Protein AF-A0A1Q3DBW4-F1 (afdb_monomer_lite)

Structure (mmCIF, N/CA/C/O backbone):
data_AF-A0A1Q3DBW4-F1
#
_entry.id   AF-A0A1Q3DBW4-F1
#
loop_
_atom_site.group_PDB
_atom_site.id
_atom_site.type_symbol
_atom_site.label_atom_id
_atom_site.label_alt_id
_atom_site.label_comp_id
_atom_site.label_asym_id
_atom_site.label_entity_id
_atom_site.label_seq_id
_atom_site.pdbx_PDB_ins_code
_atom_site.Cartn_x
_atom_site.Cartn_y
_atom_site.Cartn_z
_atom_site.occupancy
_atom_site.B_iso_or_equiv
_atom_site.auth_seq_id
_atom_site.auth_comp_id
_atom_site.auth_asym_id
_atom_site.auth_atom_id
_atom_site.pdbx_PDB_model_num
ATOM 1 N N . ILE A 1 1 ? -3.857 -25.121 6.326 1.00 50.06 1 ILE A N 1
ATOM 2 C CA . ILE A 1 1 ? -4.379 -24.454 5.109 1.00 50.06 1 ILE A CA 1
ATOM 3 C C . ILE A 1 1 ? -3.460 -24.878 3.980 1.00 50.06 1 ILE A C 1
ATOM 5 O O . ILE A 1 1 ? -2.259 -24.683 4.102 1.00 50.06 1 ILE A O 1
ATOM 9 N N . GLY A 1 2 ? -4.007 -25.653 3.044 1.00 52.34 2 GLY A N 1
ATOM 10 C CA . GLY A 1 2 ? -3.250 -26.447 2.076 1.00 52.34 2 GLY A CA 1
ATOM 11 C C . GLY A 1 2 ? -2.523 -25.598 1.040 1.00 52.34 2 GLY A C 1
ATOM 12 O O . GLY A 1 2 ? -2.950 -24.493 0.724 1.00 52.34 2 GLY A O 1
ATOM 13 N N . ILE A 1 3 ? -1.421 -26.152 0.548 1.00 71.06 3 ILE A N 1
ATOM 14 C CA . ILE A 1 3 ? -0.474 -25.556 -0.405 1.00 71.06 3 ILE A CA 1
ATOM 15 C C . ILE A 1 3 ? -0.936 -25.734 -1.864 1.00 71.06 3 ILE A C 1
ATOM 17 O O . ILE A 1 3 ? -0.307 -25.220 -2.782 1.00 71.06 3 ILE A O 1
ATOM 21 N N . GLU A 1 4 ? -2.031 -26.465 -2.087 1.00 74.25 4 GLU A N 1
ATOM 22 C CA . GLU A 1 4 ? -2.620 -26.661 -3.410 1.00 74.25 4 GLU A CA 1
ATOM 23 C C . GLU A 1 4 ? -3.488 -25.467 -3.799 1.00 74.25 4 GLU A C 1
ATOM 25 O O . GLU A 1 4 ? -4.494 -25.148 -3.153 1.00 74.25 4 GLU A O 1
ATOM 30 N N . PHE A 1 5 ? -3.082 -24.815 -4.885 1.00 76.62 5 PHE A N 1
ATOM 31 C CA . PHE A 1 5 ? -3.832 -23.740 -5.506 1.00 76.62 5 PHE A CA 1
ATOM 32 C C . PHE A 1 5 ? -5.014 -24.318 -6.290 1.00 76.62 5 PHE A C 1
ATOM 34 O O . PHE A 1 5 ? -4.836 -24.984 -7.306 1.00 76.62 5 PHE A O 1
ATOM 41 N N . ASP A 1 6 ? -6.226 -24.038 -5.819 1.00 80.62 6 ASP A N 1
ATOM 42 C CA . ASP A 1 6 ? -7.468 -24.432 -6.478 1.00 80.62 6 ASP A CA 1
ATOM 43 C C . ASP A 1 6 ? -8.271 -23.182 -6.859 1.00 80.62 6 ASP A C 1
ATOM 45 O O . ASP A 1 6 ? -8.835 -22.485 -6.008 1.00 80.62 6 ASP A O 1
ATOM 49 N N . ALA A 1 7 ? -8.325 -22.903 -8.163 1.00 83.81 7 ALA A N 1
ATOM 50 C CA . ALA A 1 7 ? -9.003 -21.739 -8.723 1.00 83.81 7 ALA A CA 1
ATOM 51 C C . ALA A 1 7 ? -10.525 -21.752 -8.490 1.00 83.81 7 ALA A C 1
ATOM 53 O O . ALA A 1 7 ? -11.153 -20.690 -8.493 1.00 83.81 7 ALA A O 1
ATOM 54 N N . ALA A 1 8 ? -11.139 -22.918 -8.255 1.00 85.69 8 ALA A N 1
ATOM 55 C CA . ALA A 1 8 ? -12.563 -22.994 -7.942 1.00 85.69 8 ALA A CA 1
ATOM 56 C C . ALA A 1 8 ? -12.873 -22.379 -6.567 1.00 85.69 8 ALA A C 1
ATOM 58 O O . ALA A 1 8 ? -13.914 -21.743 -6.400 1.00 85.69 8 ALA A O 1
ATOM 59 N N . LYS A 1 9 ? -11.944 -22.480 -5.607 1.00 81.19 9 LYS A N 1
ATOM 60 C CA . LYS A 1 9 ? -12.102 -21.909 -4.257 1.00 81.19 9 LYS A CA 1
ATOM 61 C C . LYS A 1 9 ? -12.047 -20.383 -4.256 1.00 81.19 9 LYS A C 1
ATOM 63 O O . LYS A 1 9 ? -12.728 -19.762 -3.451 1.00 81.19 9 LYS A O 1
ATOM 68 N N . LEU A 1 10 ? -11.326 -19.769 -5.198 1.00 81.75 10 LEU A N 1
ATOM 69 C CA . LEU A 1 10 ? -11.285 -18.306 -5.347 1.00 81.75 10 LEU A CA 1
ATOM 70 C C . LEU A 1 10 ? -12.632 -17.704 -5.772 1.00 81.75 10 LEU A C 1
ATOM 72 O O . LEU A 1 10 ? -12.874 -16.522 -5.541 1.00 81.75 10 LEU A O 1
ATOM 76 N N . LYS A 1 11 ? -13.512 -18.504 -6.386 1.00 86.56 11 LYS A N 1
ATOM 77 C CA . LYS A 1 11 ? -14.861 -18.068 -6.779 1.00 86.56 11 LYS A CA 1
ATOM 78 C C . LYS A 1 11 ? -15.846 -18.082 -5.609 1.00 86.56 11 LYS A C 1
ATOM 80 O O . LYS A 1 11 ? -16.934 -17.522 -5.726 1.00 86.56 11 LYS A O 1
ATOM 85 N N . VAL A 1 12 ? -15.493 -18.725 -4.495 1.00 88.69 12 VAL A N 1
ATOM 86 C CA . VAL A 1 12 ? -16.350 -18.827 -3.314 1.00 88.69 12 VAL A CA 1
ATOM 87 C C . VAL A 1 12 ? -16.092 -17.640 -2.395 1.00 88.69 12 VAL A C 1
ATOM 89 O O . VAL A 1 12 ? -14.963 -17.352 -2.002 1.00 88.69 12 VAL A O 1
ATOM 92 N N . ARG A 1 13 ? -17.166 -16.945 -2.015 1.00 87.25 13 ARG A N 1
ATOM 93 C CA . ARG A 1 13 ? -17.089 -15.872 -1.027 1.00 87.25 13 ARG A CA 1
ATOM 94 C C . ARG A 1 13 ? -16.970 -16.472 0.375 1.00 87.25 13 ARG A C 1
ATOM 96 O O . ARG A 1 13 ? -17.849 -17.198 0.828 1.00 87.25 13 ARG A O 1
ATOM 103 N N . HIS A 1 14 ? -15.882 -16.151 1.067 1.00 89.69 14 HIS A N 1
ATOM 104 C CA . HIS A 1 14 ? -15.614 -16.647 2.414 1.00 89.69 14 HIS A CA 1
ATOM 105 C C . HIS A 1 14 ? -15.977 -15.606 3.476 1.00 89.69 14 HIS A C 1
ATOM 107 O O . HIS A 1 14 ? -15.132 -14.812 3.893 1.00 89.69 14 HIS A O 1
ATOM 113 N N . GLU A 1 15 ? -17.227 -15.634 3.947 1.00 91.81 15 GLU A N 1
ATOM 114 C CA . GLU A 1 15 ? -17.740 -14.650 4.912 1.00 91.81 15 GLU A CA 1
ATOM 115 C C . GLU A 1 15 ? -16.928 -14.603 6.213 1.00 91.81 15 GLU A C 1
ATOM 117 O O . GLU A 1 15 ? -16.699 -13.529 6.755 1.00 91.81 15 GLU A O 1
ATOM 122 N N . SER A 1 16 ? -16.402 -15.740 6.680 1.00 90.06 16 SER A N 1
ATOM 123 C CA . SER A 1 16 ? -15.542 -15.787 7.870 1.00 90.06 16 SER A CA 1
ATOM 124 C C . SER A 1 16 ? -14.257 -14.970 7.707 1.00 90.06 16 SER A C 1
ATOM 126 O O . SER A 1 16 ? -13.853 -14.284 8.640 1.00 90.06 16 SER A O 1
ATOM 128 N N . LEU A 1 17 ? -13.629 -15.010 6.526 1.00 88.50 17 LEU A N 1
ATOM 129 C CA . LEU A 1 17 ? -12.425 -14.223 6.237 1.00 88.50 17 LEU A CA 1
ATOM 130 C C . LEU A 1 17 ? -12.759 -12.741 6.087 1.00 88.50 17 LEU A C 1
ATOM 132 O O . LEU A 1 17 ? -12.013 -11.884 6.549 1.00 88.50 17 LEU A O 1
ATOM 136 N N . ILE A 1 18 ? -13.896 -12.437 5.467 1.00 90.38 18 ILE A N 1
ATOM 137 C CA . ILE A 1 18 ? -14.370 -11.061 5.312 1.00 90.38 18 ILE A CA 1
ATOM 138 C C . ILE A 1 18 ? -14.651 -10.449 6.686 1.00 90.38 18 ILE A C 1
ATOM 140 O O . ILE A 1 18 ? -14.170 -9.359 6.980 1.00 90.38 18 ILE A O 1
ATOM 144 N N . ASN A 1 19 ? -15.346 -11.168 7.561 1.00 91.81 19 ASN A N 1
ATOM 145 C CA . ASN A 1 19 ? -15.596 -10.727 8.930 1.00 91.81 19 ASN A CA 1
ATOM 146 C C . ASN A 1 19 ? -14.278 -10.541 9.699 1.00 91.81 19 ASN A C 1
ATOM 148 O O . ASN A 1 19 ? -14.026 -9.468 10.251 1.00 91.81 19 ASN A O 1
ATOM 152 N N . ALA A 1 20 ? -13.365 -11.510 9.602 1.00 90.25 20 ALA A N 1
ATOM 153 C CA . ALA A 1 20 ? -12.046 -11.414 10.219 1.00 90.25 20 ALA A CA 1
ATOM 154 C C . ALA A 1 20 ? -11.223 -10.204 9.743 1.00 90.25 20 ALA A C 1
ATOM 156 O O . ALA A 1 20 ? -10.364 -9.747 10.484 1.00 90.25 20 ALA A O 1
ATOM 157 N N . LEU A 1 21 ? -11.457 -9.673 8.537 1.00 88.94 21 LEU A N 1
ATOM 158 C CA . LEU A 1 21 ? -10.751 -8.497 8.009 1.00 88.94 21 LEU A CA 1
ATOM 159 C C . LEU A 1 21 ? -11.479 -7.174 8.287 1.00 88.94 21 LEU A C 1
ATOM 161 O O . LEU A 1 21 ? -10.832 -6.144 8.492 1.00 88.94 21 LEU A O 1
ATOM 165 N N . TYR A 1 22 ? -12.814 -7.178 8.259 1.00 88.44 22 TYR A N 1
ATOM 166 C CA . TYR A 1 22 ? -13.621 -5.957 8.264 1.00 88.44 22 TYR A CA 1
ATOM 167 C C . TYR A 1 22 ? -14.415 -5.739 9.550 1.00 88.44 22 TYR A C 1
ATOM 169 O O . TYR A 1 22 ? -14.444 -4.607 10.034 1.00 88.44 22 TYR A O 1
ATOM 177 N N . THR A 1 23 ? -15.062 -6.774 10.093 1.00 88.62 23 THR A N 1
ATOM 178 C CA . THR A 1 23 ? -15.894 -6.649 11.303 1.00 88.62 23 THR A CA 1
ATOM 179 C C . THR A 1 23 ? -15.049 -6.719 12.565 1.00 88.62 23 THR A C 1
ATOM 181 O O . THR A 1 23 ? -15.265 -5.946 13.495 1.00 88.62 23 THR A O 1
ATOM 184 N N . ASP A 1 24 ? -14.044 -7.595 12.571 1.00 89.75 24 ASP A N 1
ATOM 185 C CA . ASP A 1 24 ? -13.208 -7.857 13.746 1.00 89.75 24 ASP A CA 1
ATOM 186 C C . ASP A 1 24 ? -12.126 -6.781 13.950 1.00 89.75 24 ASP A C 1
ATOM 188 O O . ASP A 1 24 ? -11.583 -6.638 15.049 1.00 89.75 24 ASP A O 1
ATOM 192 N N . LEU A 1 25 ? -11.841 -5.990 12.907 1.00 92.00 25 LEU A N 1
ATOM 193 C CA . LEU A 1 25 ? -10.942 -4.834 12.938 1.00 92.00 25 LEU A CA 1
ATOM 194 C C . LEU A 1 25 ? -11.705 -3.552 12.554 1.00 92.00 25 LEU A C 1
ATOM 196 O O . LEU A 1 25 ? -11.574 -3.047 11.431 1.00 92.00 25 LEU A O 1
ATOM 200 N N . PRO A 1 26 ? -12.512 -3.002 13.478 1.00 88.88 26 PRO A N 1
ATOM 201 C CA . PRO A 1 26 ? -13.395 -1.876 13.185 1.00 88.88 26 PRO A CA 1
ATOM 202 C C . PRO A 1 26 ? -12.649 -0.549 12.996 1.00 88.88 26 PRO A C 1
ATOM 204 O O . PRO A 1 26 ? -13.193 0.386 12.410 1.00 88.88 26 PRO A O 1
ATOM 207 N N . ARG A 1 27 ? -11.413 -0.421 13.497 1.00 90.88 27 ARG A N 1
ATOM 208 C CA . ARG A 1 27 ? -10.659 0.838 13.434 1.00 90.88 27 ARG A CA 1
ATOM 209 C C . ARG A 1 27 ? -9.771 0.862 12.207 1.00 90.88 27 ARG A C 1
ATOM 211 O O . ARG A 1 27 ? -8.825 0.094 12.137 1.00 90.88 27 ARG A O 1
ATOM 218 N N . GLN A 1 28 ? -10.034 1.773 11.279 1.00 94.00 28 GLN A N 1
ATOM 219 C CA . GLN A 1 28 ? -9.224 1.970 10.080 1.00 94.00 28 GLN A CA 1
ATOM 220 C C . GLN A 1 28 ? -8.423 3.271 10.181 1.00 94.00 28 GLN A C 1
ATOM 222 O O . GLN A 1 28 ? -8.976 4.331 10.472 1.00 94.00 28 GLN A O 1
ATOM 227 N N . CYS A 1 29 ? -7.125 3.203 9.897 1.00 94.81 29 CYS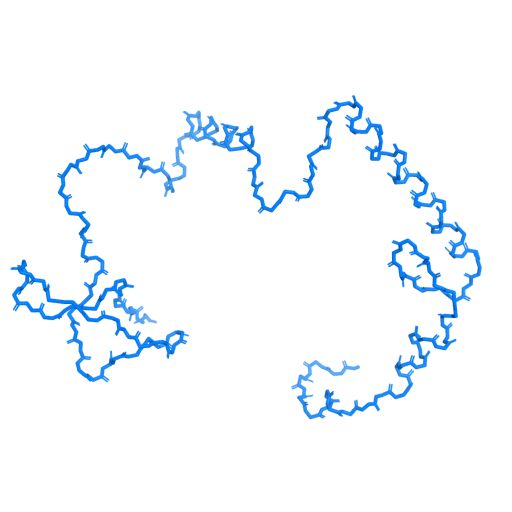 A N 1
ATOM 228 C CA . CYS A 1 29 ? -6.286 4.381 9.745 1.00 94.81 29 CYS A CA 1
ATOM 229 C C . CYS A 1 29 ? -6.682 5.160 8.481 1.00 94.81 29 CYS A C 1
ATOM 231 O O . CYS A 1 29 ? -6.692 4.603 7.384 1.00 94.81 29 CYS A O 1
ATOM 233 N N . ALA A 1 30 ? -6.922 6.468 8.602 1.00 91.69 30 ALA A N 1
ATOM 234 C CA . ALA A 1 30 ? -7.242 7.324 7.456 1.00 91.69 30 ALA A CA 1
ATOM 235 C C . ALA A 1 30 ? -6.049 7.558 6.504 1.00 91.69 30 ALA A C 1
ATOM 237 O O . ALA A 1 30 ? -6.244 7.776 5.314 1.00 91.69 30 ALA A O 1
ATOM 238 N N . SER A 1 31 ? -4.815 7.495 7.014 1.00 90.06 31 SER A N 1
ATOM 239 C CA . SER A 1 31 ? -3.597 7.796 6.249 1.00 90.06 31 SER A CA 1
ATOM 240 C C . SER A 1 31 ? -3.098 6.626 5.400 1.00 90.06 31 SER A C 1
ATOM 242 O O . SER A 1 31 ? -2.504 6.850 4.350 1.00 90.06 31 SER A O 1
ATOM 244 N N . CYS A 1 32 ? -3.275 5.383 5.861 1.00 92.06 32 CYS A N 1
ATOM 245 C CA . CYS A 1 32 ? -2.749 4.196 5.175 1.00 92.06 32 CYS A CA 1
ATOM 246 C C . CYS A 1 32 ? -3.748 3.037 5.036 1.00 92.06 32 CYS A C 1
ATOM 248 O O . CYS A 1 32 ? -3.369 1.974 4.556 1.00 92.06 32 CYS A O 1
ATOM 250 N N . ALA A 1 33 ? -5.002 3.220 5.459 1.00 92.50 33 ALA A N 1
ATOM 251 C CA . ALA A 1 33 ? -6.070 2.219 5.411 1.00 92.50 33 ALA A CA 1
ATOM 252 C C . ALA A 1 33 ? -5.834 0.928 6.223 1.00 92.50 33 ALA A C 1
ATOM 254 O O . ALA A 1 33 ? -6.689 0.042 6.195 1.00 92.50 33 ALA A O 1
ATOM 255 N N . LEU A 1 34 ? -4.742 0.827 6.992 1.00 93.38 34 LEU A N 1
ATOM 256 C CA . LEU A 1 34 ? -4.498 -0.308 7.883 1.00 93.38 34 LEU A CA 1
ATOM 257 C C . LEU A 1 34 ? -5.566 -0.368 8.984 1.00 93.38 34 LEU A C 1
ATOM 259 O O . LEU A 1 34 ? -5.938 0.665 9.549 1.00 93.38 34 LEU A O 1
ATOM 263 N N . ARG A 1 35 ? -6.067 -1.573 9.270 1.00 94.12 35 ARG A N 1
ATOM 264 C CA . ARG A 1 35 ? -7.122 -1.808 10.259 1.00 94.12 35 ARG A CA 1
ATOM 265 C C . ARG A 1 35 ? -6.567 -2.400 11.553 1.00 94.12 35 ARG A C 1
ATOM 267 O O . ARG A 1 35 ? -5.584 -3.132 11.524 1.00 94.12 35 ARG A O 1
ATOM 274 N N . PHE A 1 36 ? -7.216 -2.093 12.673 1.00 93.81 36 PHE A N 1
ATOM 275 C CA . PHE A 1 36 ? -6.812 -2.483 14.022 1.00 93.81 36 PHE A CA 1
ATOM 276 C C . PHE A 1 36 ? -8.003 -2.975 14.837 1.00 93.81 36 PHE A C 1
ATOM 278 O O . PHE A 1 36 ? -9.127 -2.476 14.700 1.00 93.81 36 PHE A O 1
ATOM 285 N N . LYS A 1 37 ? -7.727 -3.930 15.726 1.00 92.56 37 LYS A N 1
ATOM 286 C CA . LYS A 1 37 ? -8.704 -4.448 16.685 1.00 92.56 37 LYS A CA 1
ATOM 287 C C . LYS A 1 37 ? -8.822 -3.532 17.901 1.00 92.56 37 LYS A C 1
ATOM 289 O O . LYS A 1 37 ? -9.926 -3.263 18.367 1.00 92.56 37 LYS A O 1
ATOM 294 N N . THR A 1 38 ? -7.694 -3.023 18.402 1.00 92.88 38 THR A N 1
ATOM 295 C CA . THR A 1 38 ? -7.649 -2.197 19.617 1.00 92.88 38 THR A CA 1
ATOM 296 C C . THR A 1 38 ? -7.329 -0.731 19.322 1.00 92.88 38 THR A C 1
ATOM 298 O O . THR A 1 38 ? -6.723 -0.385 18.306 1.00 92.88 38 THR A O 1
ATOM 301 N N . GLN A 1 39 ? -7.742 0.164 20.226 1.00 92.88 39 GLN A N 1
ATOM 302 C CA . GLN A 1 39 ? -7.409 1.587 20.121 1.00 92.88 39 GLN A CA 1
ATOM 303 C C . GLN A 1 39 ? -5.923 1.856 20.402 1.00 92.88 39 GLN A C 1
ATOM 305 O O . GLN A 1 39 ? -5.361 2.766 19.804 1.00 92.88 39 GLN A O 1
ATOM 310 N N . GLU A 1 40 ? -5.287 1.068 21.270 1.00 94.38 40 GLU A N 1
ATOM 311 C CA . GLU A 1 40 ? -3.873 1.234 21.629 1.00 94.38 40 GLU A CA 1
ATOM 312 C C . GLU A 1 40 ? -2.928 0.907 20.469 1.00 94.38 40 GLU A C 1
ATOM 314 O O . GLU A 1 40 ? -1.950 1.614 20.233 1.00 94.38 40 GLU A O 1
ATOM 319 N N . GLU A 1 41 ? -3.210 -0.154 19.709 1.00 93.94 41 GLU A N 1
ATOM 320 C CA . GLU A 1 41 ? -2.451 -0.470 18.493 1.00 93.94 41 GLU A CA 1
ATOM 321 C C . GLU A 1 41 ? -2.616 0.637 17.452 1.00 93.94 41 GLU A C 1
ATOM 323 O O . GLU A 1 41 ? -1.640 1.080 16.845 1.00 93.94 41 GLU A O 1
ATOM 328 N N . HIS A 1 42 ? -3.847 1.132 17.296 1.00 95.25 42 HIS A N 1
ATOM 329 C CA . HIS A 1 42 ? -4.133 2.223 16.380 1.00 95.25 42 HIS A CA 1
ATOM 330 C C . HIS A 1 42 ? -3.425 3.524 16.795 1.00 95.25 42 HIS A C 1
ATOM 332 O O . HIS A 1 42 ? -2.877 4.210 15.934 1.00 95.25 42 HIS A O 1
ATOM 338 N N . SER A 1 43 ? -3.369 3.856 18.090 1.00 94.69 43 SER A N 1
ATOM 339 C CA . SER A 1 43 ? -2.665 5.052 18.572 1.00 94.69 43 SER A CA 1
ATOM 340 C C . SER A 1 43 ? -1.154 4.938 18.378 1.00 94.69 43 SER A C 1
ATOM 342 O O . SER A 1 43 ? -0.553 5.844 17.808 1.00 94.69 43 SER A O 1
ATOM 344 N N . LYS A 1 44 ? -0.551 3.791 18.724 1.00 96.06 44 LYS A N 1
ATOM 345 C CA . LYS A 1 44 ? 0.875 3.523 18.454 1.00 96.06 44 LYS A CA 1
ATOM 346 C C . LYS A 1 44 ? 1.196 3.639 16.964 1.00 96.06 44 LYS A C 1
ATOM 348 O O . LYS A 1 44 ? 2.241 4.159 16.579 1.00 96.06 44 LYS A O 1
ATOM 353 N N . HIS A 1 45 ? 0.286 3.183 16.109 1.00 96.12 45 HIS A N 1
ATOM 354 C CA . HIS A 1 45 ? 0.418 3.333 14.668 1.00 96.12 45 HIS A CA 1
ATOM 355 C C . HIS A 1 45 ? 0.319 4.803 14.206 1.00 96.12 45 HIS A C 1
ATOM 357 O O . HIS A 1 45 ? 1.052 5.214 13.303 1.00 96.12 45 HIS A O 1
ATOM 363 N N . MET A 1 46 ? -0.528 5.624 14.836 1.00 95.56 46 MET A N 1
ATOM 364 C CA . MET A 1 46 ? -0.572 7.069 14.566 1.00 95.56 46 MET A CA 1
ATOM 365 C C . MET A 1 46 ? 0.733 7.754 14.981 1.00 95.56 46 MET A C 1
ATOM 367 O O . MET A 1 46 ? 1.279 8.549 14.213 1.00 95.56 46 MET A O 1
ATOM 371 N N . ASP A 1 47 ? 1.293 7.383 16.130 1.00 96.12 47 ASP A N 1
ATOM 372 C CA . ASP A 1 47 ? 2.587 7.896 16.587 1.00 96.12 47 ASP A CA 1
ATOM 373 C C . ASP A 1 47 ? 3.715 7.508 15.619 1.00 96.12 47 ASP A C 1
ATOM 375 O O . ASP A 1 47 ? 4.571 8.332 15.277 1.00 96.12 47 ASP A O 1
ATOM 379 N N . TRP A 1 48 ? 3.675 6.284 15.083 1.00 95.12 48 TRP A N 1
ATOM 380 C CA . TRP A 1 48 ? 4.596 5.847 14.034 1.00 95.12 48 TRP A CA 1
ATOM 381 C C . TRP A 1 48 ? 4.497 6.713 12.773 1.00 95.12 48 TRP A C 1
ATOM 383 O O . TRP A 1 48 ? 5.527 7.085 12.206 1.00 95.12 48 TRP A O 1
ATOM 393 N N . HIS A 1 49 ? 3.290 7.099 12.345 1.00 96.12 49 HIS A N 1
ATOM 394 C CA . HIS A 1 49 ? 3.123 8.029 11.225 1.00 96.12 49 HIS A CA 1
ATOM 395 C C . HIS A 1 49 ? 3.804 9.373 11.494 1.00 96.12 49 HIS A C 1
ATOM 397 O O . HIS A 1 49 ? 4.489 9.902 10.615 1.00 96.12 49 HIS A O 1
ATOM 403 N N . VAL A 1 50 ? 3.667 9.919 12.705 1.00 95.12 50 VAL A N 1
ATOM 404 C CA . VAL A 1 50 ? 4.320 11.179 13.090 1.00 95.12 50 VAL A CA 1
ATOM 405 C C . VAL A 1 50 ? 5.841 11.034 13.050 1.00 95.12 50 VAL A C 1
ATOM 407 O O . VAL A 1 50 ? 6.521 11.869 12.442 1.00 95.12 50 VAL A O 1
ATOM 410 N N . ALA A 1 51 ? 6.376 9.963 13.642 1.00 94.75 51 ALA A N 1
ATOM 411 C CA . ALA A 1 51 ? 7.808 9.678 13.658 1.00 94.75 51 ALA A CA 1
ATOM 412 C C . ALA A 1 51 ? 8.366 9.512 12.236 1.00 94.75 51 ALA A C 1
ATOM 414 O O . ALA A 1 51 ? 9.344 10.171 11.872 1.00 94.75 51 ALA A O 1
ATOM 415 N N . ARG A 1 52 ? 7.695 8.721 11.391 1.00 92.38 52 ARG A N 1
ATOM 416 C CA . ARG A 1 52 ? 8.060 8.520 9.984 1.00 92.38 52 ARG A CA 1
ATOM 417 C C . ARG A 1 52 ? 8.017 9.826 9.197 1.00 92.38 52 ARG A C 1
ATOM 419 O O . ARG A 1 52 ? 8.960 10.134 8.476 1.00 92.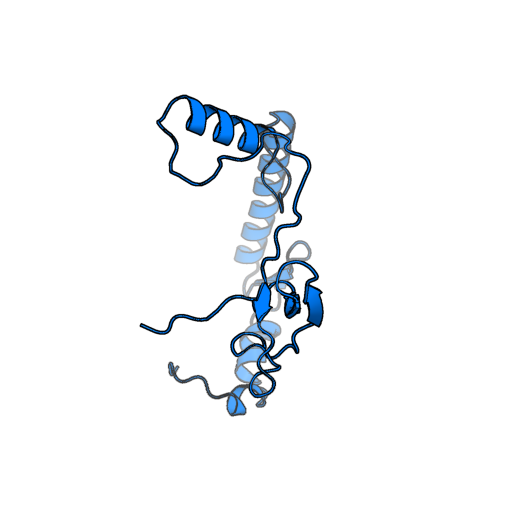38 52 ARG A O 1
ATOM 426 N N . ASN A 1 53 ? 6.977 10.636 9.367 1.00 92.19 53 ASN A N 1
ATOM 427 C CA . ASN A 1 53 ? 6.861 11.927 8.688 1.00 92.19 53 ASN A CA 1
ATOM 428 C C . ASN A 1 53 ? 7.927 12.925 9.155 1.00 92.19 53 ASN A C 1
ATOM 430 O O . ASN A 1 53 ? 8.394 13.756 8.375 1.00 92.19 53 ASN A O 1
ATOM 434 N N . ARG A 1 54 ? 8.331 12.875 10.428 1.00 92.75 54 ARG A N 1
ATOM 435 C CA . ARG A 1 54 ? 9.454 13.670 10.936 1.00 92.75 54 ARG A CA 1
ATOM 436 C C . ARG A 1 54 ? 10.775 13.201 10.329 1.00 92.75 54 ARG A C 1
ATOM 438 O O . ARG A 1 54 ? 11.529 14.047 9.855 1.00 92.75 54 ARG A O 1
ATOM 445 N N . MET A 1 55 ? 11.012 11.891 10.273 1.00 89.12 55 MET A N 1
ATOM 446 C CA . MET A 1 55 ? 12.199 11.315 9.637 1.00 89.12 55 MET A CA 1
ATOM 447 C C . MET A 1 55 ? 12.289 11.720 8.165 1.00 89.12 55 MET A C 1
ATOM 449 O O . MET A 1 55 ? 13.301 12.268 7.740 1.00 89.12 55 MET A O 1
ATOM 453 N N . ILE A 1 56 ? 11.193 11.564 7.416 1.00 86.56 56 ILE A N 1
ATOM 454 C CA . ILE A 1 56 ? 11.119 11.944 6.002 1.00 86.56 56 ILE A CA 1
ATOM 455 C C . ILE A 1 56 ? 11.407 13.437 5.814 1.00 86.56 56 ILE A C 1
ATOM 457 O O . ILE A 1 56 ? 12.154 13.827 4.922 1.00 86.56 56 ILE A O 1
ATOM 461 N N . ARG A 1 57 ? 10.853 14.308 6.665 1.00 86.81 57 ARG A N 1
ATOM 462 C CA . ARG A 1 57 ? 11.149 15.747 6.599 1.00 86.81 57 ARG A CA 1
ATOM 463 C C . ARG A 1 57 ? 12.617 16.053 6.894 1.00 86.81 57 ARG A C 1
ATOM 465 O O . ARG A 1 57 ? 13.189 16.906 6.225 1.00 86.81 57 ARG A O 1
ATOM 472 N N . ASN A 1 58 ? 13.223 15.376 7.865 1.00 85.56 58 ASN A N 1
ATOM 473 C CA . ASN A 1 58 ? 14.624 15.589 8.226 1.00 85.56 58 ASN A CA 1
ATOM 474 C C . ASN A 1 58 ? 15.577 15.116 7.126 1.00 85.56 58 ASN A C 1
ATOM 476 O O . ASN A 1 58 ? 16.466 15.865 6.739 1.00 85.56 58 ASN A O 1
ATOM 480 N N . GLN A 1 59 ? 15.356 13.927 6.569 1.00 82.69 59 GLN A N 1
ATOM 481 C CA . GLN A 1 59 ? 16.178 13.425 5.471 1.00 82.69 59 GLN A CA 1
ATOM 482 C C . GLN A 1 59 ? 16.008 14.275 4.198 1.00 82.69 59 GLN A C 1
ATOM 484 O O . GLN A 1 59 ? 16.991 14.527 3.509 1.00 82.69 59 GLN A O 1
ATOM 489 N N . LYS A 1 60 ? 14.807 14.811 3.913 1.00 78.38 60 LYS A N 1
ATOM 490 C CA . LYS A 1 60 ? 14.618 15.809 2.838 1.00 78.38 60 LYS A CA 1
ATOM 491 C C . LYS A 1 60 ? 15.444 17.077 3.072 1.00 78.38 60 LYS A C 1
ATOM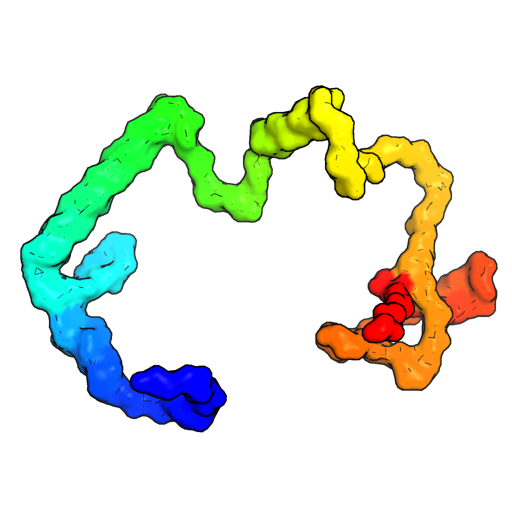 493 O O . LYS A 1 60 ? 16.071 17.567 2.143 1.00 78.38 60 LYS A O 1
ATOM 498 N N . LYS A 1 61 ? 15.476 17.597 4.306 1.00 80.19 61 LYS A N 1
ATOM 499 C CA . LYS A 1 61 ? 16.301 18.766 4.666 1.00 80.19 61 LYS A CA 1
ATOM 500 C C . LYS A 1 61 ? 17.800 18.501 4.521 1.00 80.19 61 LYS A C 1
ATOM 502 O O . LYS A 1 61 ? 18.543 19.415 4.200 1.00 80.19 61 LYS A O 1
ATOM 507 N N . GLN A 1 62 ? 18.227 17.267 4.768 1.00 79.12 62 GLN A N 1
ATOM 508 C CA . GLN A 1 62 ? 19.617 16.834 4.626 1.00 79.12 62 GLN A CA 1
ATOM 509 C C . GLN A 1 62 ? 19.978 16.424 3.186 1.00 79.12 62 GLN A C 1
ATOM 511 O O . GLN A 1 62 ? 21.093 15.974 2.957 1.00 79.12 62 GLN A O 1
ATOM 516 N N . GLY A 1 63 ? 19.052 16.543 2.224 1.00 71.62 63 GLY A N 1
ATOM 517 C CA . GLY A 1 63 ? 19.274 16.129 0.834 1.00 71.62 63 GLY A CA 1
ATOM 518 C C . GLY A 1 63 ? 19.397 14.612 0.630 1.00 71.62 63 GLY A C 1
ATOM 519 O O . GLY A 1 63 ? 19.867 14.182 -0.413 1.00 71.62 63 GLY A O 1
ATOM 520 N N . GLN A 1 64 ? 18.988 13.796 1.610 1.00 65.81 64 GLN A N 1
ATOM 521 C CA . GLN A 1 64 ? 19.217 12.342 1.641 1.00 65.81 64 GLN A CA 1
ATOM 522 C C . GLN A 1 64 ? 18.026 11.485 1.179 1.00 65.81 64 GLN A C 1
ATOM 524 O O . GLN A 1 64 ? 18.165 10.270 1.061 1.00 65.81 64 GLN A O 1
ATOM 529 N N . ILE A 1 65 ? 16.846 12.065 0.930 1.00 61.66 65 ILE A N 1
ATOM 530 C CA . ILE A 1 65 ? 15.725 11.319 0.330 1.00 61.66 65 ILE A CA 1
ATOM 531 C C . ILE A 1 65 ? 15.667 11.585 -1.162 1.00 61.66 65 ILE A C 1
ATOM 533 O O . ILE A 1 65 ? 15.301 12.679 -1.591 1.00 61.66 65 ILE A O 1
ATOM 537 N N . MET A 1 66 ? 15.899 10.521 -1.921 1.00 59.59 66 MET A N 1
ATOM 538 C CA . MET A 1 66 ? 15.413 10.398 -3.287 1.00 59.59 66 MET A CA 1
ATOM 539 C C . MET A 1 66 ? 13.933 9.974 -3.230 1.00 59.59 66 MET A C 1
ATOM 541 O O . MET A 1 66 ? 13.581 9.143 -2.384 1.00 59.59 66 MET A O 1
ATOM 545 N N . PRO A 1 67 ? 13.030 10.529 -4.064 1.00 62.50 67 PRO A N 1
ATOM 546 C CA . PRO A 1 67 ? 11.664 10.014 -4.182 1.00 62.50 67 PRO A CA 1
ATOM 547 C C . PRO A 1 67 ? 11.681 8.516 -4.527 1.00 62.50 67 PRO A C 1
ATOM 549 O O . PRO A 1 67 ? 12.727 7.963 -4.863 1.00 62.50 67 PRO A O 1
ATOM 552 N N . ARG A 1 68 ? 10.534 7.825 -4.411 1.00 63.19 68 ARG A N 1
ATOM 553 C CA . ARG A 1 68 ? 10.432 6.412 -4.813 1.00 63.19 68 ARG A CA 1
ATOM 554 C C . ARG A 1 68 ? 10.706 6.324 -6.313 1.00 63.19 68 ARG A C 1
ATOM 556 O O . ARG A 1 68 ? 9.817 6.514 -7.136 1.00 63.19 68 ARG A O 1
ATOM 563 N N . ASN A 1 69 ? 11.968 6.098 -6.616 1.00 56.66 69 ASN A N 1
ATOM 564 C CA . ASN A 1 69 ? 12.521 6.112 -7.942 1.00 56.66 69 ASN A CA 1
ATOM 565 C C . ASN A 1 69 ? 12.101 4.816 -8.628 1.00 56.66 69 ASN A C 1
ATOM 567 O O . ASN A 1 69 ? 12.472 3.730 -8.191 1.00 56.66 69 ASN A O 1
ATOM 571 N N . TRP A 1 70 ? 11.290 4.937 -9.678 1.00 65.12 70 TRP A N 1
ATOM 572 C CA . TRP A 1 70 ? 11.028 3.827 -10.596 1.00 65.12 70 TRP A CA 1
ATOM 573 C C . TRP A 1 70 ? 12.280 3.475 -11.418 1.00 65.12 70 TRP A C 1
ATOM 575 O O . TRP A 1 70 ? 12.389 2.359 -11.907 1.00 65.12 70 TRP A O 1
ATOM 585 N N . PHE A 1 71 ? 13.246 4.399 -11.493 1.00 60.06 71 PHE A N 1
ATOM 586 C CA . PHE A 1 71 ? 14.519 4.256 -12.199 1.00 60.06 71 PHE A CA 1
ATOM 587 C C . PHE A 1 71 ? 15.669 4.814 -11.356 1.00 60.06 71 PHE A C 1
ATOM 589 O O . PHE A 1 71 ? 15.481 5.801 -10.644 1.00 60.06 71 PHE A O 1
ATOM 596 N N . ALA A 1 72 ? 16.858 4.208 -11.434 1.00 66.50 72 ALA A N 1
ATOM 597 C CA . ALA A 1 72 ? 18.034 4.687 -10.706 1.00 66.50 72 ALA A CA 1
ATOM 598 C C . ALA A 1 72 ? 18.356 6.155 -11.054 1.00 66.50 72 ALA A C 1
ATOM 600 O O . ALA A 1 72 ? 18.183 6.589 -12.193 1.00 66.50 72 ALA A O 1
ATOM 601 N N . SER A 1 73 ? 18.796 6.938 -10.062 1.00 68.44 73 SER A N 1
ATOM 602 C CA . SER A 1 73 ? 19.159 8.342 -10.287 1.00 68.44 73 SER A CA 1
ATOM 603 C C . SER A 1 73 ? 20.457 8.446 -11.084 1.00 68.44 73 SER A C 1
ATOM 605 O O . SER A 1 73 ? 21.313 7.574 -10.986 1.00 68.44 73 SER A O 1
ATOM 607 N N . THR A 1 74 ? 20.656 9.542 -11.818 1.00 69.44 74 THR A N 1
ATOM 608 C CA . THR A 1 74 ? 21.875 9.780 -12.614 1.00 69.44 74 THR A CA 1
ATOM 609 C C . THR A 1 74 ? 23.158 9.649 -11.790 1.00 69.44 74 THR A C 1
ATOM 611 O O . THR A 1 74 ? 24.132 9.089 -12.267 1.00 69.44 74 THR A O 1
ATOM 614 N N . SER A 1 75 ? 23.152 10.079 -10.524 1.00 68.00 75 SER A N 1
ATOM 615 C CA . SER A 1 75 ? 24.281 9.874 -9.607 1.00 68.00 75 SER A CA 1
ATOM 616 C C . SER A 1 75 ? 24.556 8.397 -9.305 1.00 68.00 75 SER A C 1
ATOM 618 O O . SER A 1 75 ? 25.708 8.000 -9.235 1.00 68.00 75 SER A O 1
ATOM 620 N N . MET A 1 76 ? 23.519 7.568 -9.164 1.00 66.88 76 MET A N 1
ATOM 621 C CA . MET A 1 76 ? 23.648 6.116 -8.992 1.00 66.88 76 MET A CA 1
ATOM 622 C C . MET A 1 76 ? 24.149 5.444 -10.272 1.00 66.88 76 MET A C 1
ATOM 624 O O . MET A 1 76 ? 24.963 4.531 -10.197 1.00 66.88 76 MET A O 1
ATOM 628 N N . TRP A 1 77 ? 23.695 5.921 -11.434 1.00 76.25 77 TRP A N 1
ATOM 629 C CA . TRP A 1 77 ? 24.196 5.476 -12.734 1.00 76.25 77 TRP A CA 1
ATOM 630 C C . TRP A 1 77 ? 25.673 5.817 -12.928 1.00 76.25 77 TRP A C 1
ATOM 632 O O . TRP A 1 77 ? 26.437 4.956 -13.345 1.00 76.25 77 TRP A O 1
ATOM 642 N N . LEU A 1 78 ? 26.088 7.037 -12.577 1.00 69.00 78 LEU A N 1
ATOM 643 C CA . LEU A 1 78 ? 27.482 7.477 -12.674 1.00 69.00 78 LEU A CA 1
ATOM 644 C C . LEU A 1 78 ? 28.390 6.747 -11.680 1.00 69.00 78 LEU A C 1
ATOM 646 O O . LEU A 1 78 ? 29.467 6.328 -12.071 1.00 69.00 78 LEU A O 1
ATOM 650 N N . ILE A 1 79 ? 27.938 6.505 -10.443 1.00 73.31 79 ILE A N 1
ATOM 651 C CA . ILE A 1 79 ? 28.669 5.658 -9.482 1.00 73.31 79 ILE A CA 1
ATOM 652 C C . ILE A 1 79 ? 28.825 4.232 -10.031 1.00 73.31 79 ILE A C 1
ATOM 654 O O . ILE A 1 79 ? 29.886 3.631 -9.891 1.00 73.31 79 ILE A O 1
ATOM 658 N N . GLY A 1 80 ? 27.791 3.696 -10.690 1.00 62.19 80 GLY A N 1
ATOM 659 C CA . GLY A 1 80 ? 27.872 2.415 -11.394 1.00 62.19 80 GLY A CA 1
ATOM 660 C C . GLY A 1 80 ? 28.872 2.437 -12.555 1.00 62.19 80 GLY A C 1
ATOM 661 O O . GLY A 1 80 ? 29.661 1.510 -12.691 1.00 62.19 80 GLY A O 1
ATOM 662 N N . ALA A 1 81 ? 28.891 3.506 -13.354 1.00 64.06 81 ALA A N 1
ATOM 663 C CA . ALA A 1 81 ? 29.822 3.668 -14.471 1.00 64.06 81 ALA A CA 1
ATOM 664 C C . ALA A 1 81 ? 31.281 3.862 -14.012 1.00 64.06 81 ALA A C 1
ATOM 666 O O . ALA A 1 81 ? 32.193 3.305 -14.615 1.00 64.06 81 ALA A O 1
ATOM 667 N N . GLU A 1 82 ? 31.512 4.601 -12.924 1.00 63.78 82 GLU A N 1
ATOM 668 C CA . GLU A 1 82 ? 32.838 4.785 -12.321 1.00 63.78 82 GLU A CA 1
ATOM 669 C C . GLU A 1 82 ? 33.358 3.491 -11.679 1.00 63.78 82 GLU A C 1
ATOM 671 O O . GLU A 1 82 ? 34.539 3.176 -11.822 1.00 63.78 82 GLU A O 1
ATOM 676 N N . ALA A 1 83 ? 32.490 2.699 -11.038 1.00 57.50 83 ALA A N 1
ATOM 677 C CA . ALA A 1 83 ? 32.850 1.381 -10.509 1.00 57.50 83 ALA A CA 1
ATOM 678 C C . ALA A 1 83 ? 33.235 0.381 -11.620 1.00 57.50 83 ALA A C 1
ATOM 680 O O . ALA A 1 83 ? 34.153 -0.411 -11.432 1.00 57.50 83 ALA A O 1
ATOM 681 N N . LEU A 1 84 ? 32.600 0.460 -12.799 1.00 54.59 84 LEU A N 1
ATOM 682 C CA . LEU A 1 84 ? 32.971 -0.323 -13.992 1.00 54.59 84 LEU A CA 1
ATOM 683 C C . LEU A 1 84 ? 34.307 0.112 -14.624 1.00 54.59 84 LEU A C 1
ATOM 685 O O . LEU A 1 84 ? 34.883 -0.639 -15.410 1.00 54.59 84 LEU A O 1
ATOM 689 N N . ALA A 1 85 ? 34.789 1.322 -14.323 1.00 56.19 85 ALA A N 1
ATOM 690 C CA . ALA A 1 85 ? 36.042 1.854 -14.857 1.00 56.19 85 ALA A CA 1
ATOM 691 C C . ALA A 1 85 ? 37.265 1.514 -13.982 1.00 56.19 85 ALA A C 1
ATOM 693 O O . ALA A 1 85 ? 38.385 1.473 -14.492 1.00 56.19 85 ALA A O 1
ATOM 694 N N . THR A 1 86 ? 37.074 1.287 -12.678 1.00 57.16 86 THR A N 1
ATOM 695 C CA . THR A 1 86 ? 38.156 1.003 -11.716 1.00 57.16 86 THR A CA 1
ATOM 696 C C . THR A 1 86 ? 38.302 -0.480 -11.383 1.00 57.16 86 THR A C 1
ATOM 698 O O . THR A 1 86 ? 39.415 -0.935 -11.115 1.00 57.16 86 THR A O 1
ATOM 701 N N . GLU A 1 87 ? 37.219 -1.252 -11.459 1.00 49.72 87 GLU A N 1
ATOM 702 C CA . GLU A 1 87 ? 37.236 -2.710 -11.393 1.00 49.72 87 GLU A CA 1
ATOM 703 C C . GLU A 1 87 ? 36.941 -3.252 -12.792 1.00 49.72 87 GLU A C 1
ATOM 705 O O . GLU A 1 87 ? 35.914 -2.927 -13.382 1.00 49.72 87 GLU A O 1
ATOM 710 N N . GLY A 1 88 ? 37.863 -4.046 -13.347 1.00 51.94 88 GLY A N 1
ATOM 711 C CA . GLY A 1 88 ? 37.744 -4.620 -14.688 1.00 51.94 88 GLY A CA 1
ATOM 712 C C . GLY A 1 88 ? 36.340 -5.168 -14.961 1.00 51.94 88 GLY A C 1
ATOM 713 O O . GLY A 1 88 ? 35.902 -6.119 -14.319 1.00 51.94 88 GLY A O 1
ATOM 714 N N . VAL A 1 89 ? 35.664 -4.514 -15.906 1.00 44.00 89 VAL A N 1
ATOM 715 C CA . VAL A 1 89 ? 34.290 -4.714 -16.384 1.00 44.00 89 VAL A CA 1
ATOM 716 C C . VAL A 1 89 ? 33.765 -6.151 -16.184 1.00 44.00 89 VAL A C 1
ATOM 718 O O . VAL A 1 89 ? 34.218 -7.066 -16.879 1.00 44.00 89 VAL A O 1
ATOM 721 N N . PRO A 1 90 ? 32.725 -6.384 -15.356 1.00 45.16 90 PRO A N 1
ATOM 722 C CA . PRO A 1 90 ? 31.793 -7.471 -15.601 1.00 45.16 90 PRO A CA 1
ATOM 723 C C . PRO A 1 90 ? 31.084 -7.157 -16.920 1.00 45.16 90 PRO A C 1
ATOM 725 O O . PRO A 1 90 ? 30.212 -6.29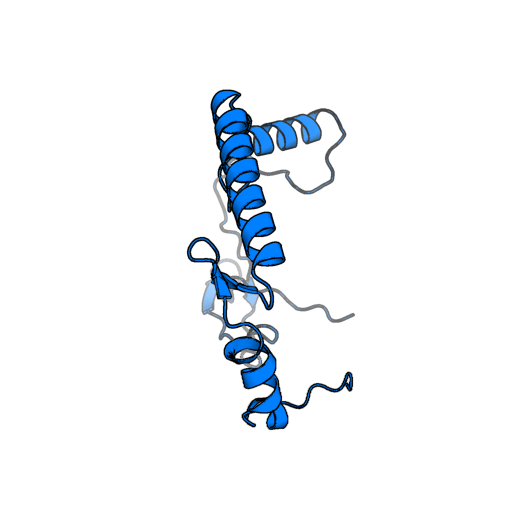8 -16.983 1.00 45.16 90 PRO A O 1
ATOM 728 N N . MET A 1 91 ? 31.588 -7.802 -17.969 1.00 47.41 91 MET A N 1
ATOM 729 C CA . MET A 1 91 ? 31.107 -8.083 -19.329 1.00 47.41 91 MET A CA 1
ATOM 730 C C . MET A 1 91 ? 29.624 -7.796 -19.670 1.00 47.41 91 MET A C 1
ATOM 732 O O . MET A 1 91 ? 28.945 -8.671 -20.197 1.00 47.41 91 MET A O 1
ATOM 736 N N . PHE A 1 92 ? 29.087 -6.611 -19.370 1.00 44.38 92 PHE A N 1
ATOM 737 C CA . PHE A 1 92 ? 27.675 -6.302 -19.633 1.00 44.38 92 PHE A CA 1
ATOM 738 C C . PHE A 1 92 ? 27.402 -4.933 -20.262 1.00 44.38 92 PHE A C 1
ATOM 740 O O . PHE A 1 92 ? 26.291 -4.718 -20.726 1.00 44.38 92 PHE A O 1
ATOM 747 N N . PHE A 1 93 ? 28.377 -4.021 -20.350 1.00 43.03 93 PHE A N 1
ATOM 748 C CA . PHE A 1 93 ? 28.152 -2.718 -20.991 1.00 43.03 93 PHE A CA 1
ATOM 749 C C . PHE A 1 93 ? 29.392 -2.226 -21.741 1.00 43.03 93 PHE A C 1
ATOM 751 O O . PHE A 1 93 ? 30.084 -1.308 -21.311 1.00 43.03 93 PHE A O 1
ATOM 758 N N . THR A 1 94 ? 29.666 -2.837 -22.889 1.00 38.31 94 THR A N 1
ATOM 759 C CA . THR A 1 94 ? 30.375 -2.158 -23.978 1.00 38.31 94 THR A CA 1
ATOM 760 C C . THR A 1 94 ? 29.359 -1.848 -25.060 1.00 38.31 94 THR A C 1
ATOM 762 O O . THR A 1 94 ? 28.847 -2.769 -25.685 1.00 38.31 94 THR A O 1
ATOM 765 N N . ASN A 1 95 ? 29.059 -0.568 -25.227 1.00 41.97 95 ASN A N 1
ATOM 766 C CA . ASN A 1 95 ? 28.496 0.057 -26.420 1.00 41.97 95 ASN A CA 1
ATOM 767 C C . ASN A 1 95 ? 28.638 1.572 -26.153 1.00 41.97 95 ASN A C 1
ATOM 769 O O . ASN A 1 95 ? 28.419 2.012 -25.031 1.00 41.97 95 ASN A O 1
ATOM 773 N N . GLU A 1 96 ? 29.101 2.433 -27.053 1.00 45.72 96 GLU A N 1
ATOM 774 C CA . GLU A 1 96 ? 28.936 2.444 -28.503 1.00 45.72 96 GLU A CA 1
ATOM 775 C C . GLU A 1 96 ? 30.115 3.189 -29.147 1.00 45.72 96 GLU A C 1
ATOM 777 O O . GLU A 1 96 ? 30.651 4.152 -28.591 1.00 45.72 96 GLU A O 1
ATOM 782 N N . LYS A 1 97 ? 30.491 2.765 -30.352 1.00 33.78 97 LYS A N 1
ATOM 783 C CA . LYS A 1 97 ? 31.216 3.590 -31.313 1.00 33.78 97 LYS A CA 1
ATOM 784 C C . LYS A 1 97 ? 30.310 3.676 -32.533 1.00 33.78 97 LYS A C 1
ATOM 786 O O . LYS A 1 97 ? 29.858 2.643 -33.013 1.00 33.78 97 LYS A O 1
ATOM 791 N N . GLU A 1 98 ? 30.013 4.895 -32.966 1.00 44.97 98 GLU A N 1
ATOM 792 C CA . GLU A 1 98 ? 29.265 5.157 -34.193 1.00 44.97 98 GLU A CA 1
ATOM 793 C C . GLU A 1 98 ? 29.954 4.465 -35.376 1.00 44.97 98 GLU A C 1
ATOM 795 O O . GLU A 1 98 ? 31.070 4.828 -35.753 1.00 44.97 98 GLU A O 1
ATOM 800 N N . GLU A 1 99 ? 29.260 3.501 -35.972 1.00 36.12 99 GLU A N 1
ATOM 801 C CA . GLU A 1 99 ? 29.465 3.072 -37.347 1.00 36.12 99 GLU A CA 1
ATOM 802 C C . GLU A 1 99 ? 28.111 3.181 -38.046 1.00 36.12 99 GLU A C 1
ATOM 804 O O . GLU A 1 99 ? 27.098 2.634 -37.614 1.00 36.12 99 GLU A O 1
ATOM 809 N N . ALA A 1 100 ? 28.082 3.987 -39.102 1.00 40.25 100 ALA A N 1
ATOM 810 C CA . ALA A 1 100 ? 27.027 3.909 -40.086 1.00 40.25 100 ALA A CA 1
ATOM 811 C C . ALA A 1 100 ? 27.061 2.511 -40.716 1.00 40.25 100 ALA A C 1
ATOM 813 O O . ALA A 1 100 ? 28.140 2.037 -41.062 1.00 40.25 100 ALA A O 1
ATOM 814 N N . ALA A 1 101 ? 25.867 1.963 -40.932 1.00 38.69 101 ALA A N 1
ATOM 815 C CA . ALA A 1 101 ? 25.530 0.670 -41.522 1.00 38.69 101 ALA A CA 1
ATOM 816 C C . ALA A 1 101 ? 24.982 -0.325 -40.494 1.00 38.69 101 ALA A C 1
ATOM 818 O O . ALA A 1 101 ? 25.600 -0.647 -39.489 1.00 38.69 101 ALA A O 1
ATOM 819 N N . VAL A 1 102 ? 23.806 -0.823 -40.866 1.00 40.12 102 VAL A N 1
ATOM 820 C CA . VAL A 1 102 ? 23.113 -1.990 -40.349 1.00 40.12 102 VAL A CA 1
ATOM 821 C C . VAL A 1 102 ? 22.442 -1.816 -38.970 1.00 40.12 102 VAL A C 1
ATOM 823 O O . VAL A 1 102 ? 22.967 -2.143 -37.911 1.00 40.12 102 VAL A O 1
ATOM 826 N N . GLU A 1 103 ? 21.162 -1.419 -39.003 1.00 42.41 103 GLU A N 1
ATOM 827 C CA . GLU A 1 103 ? 20.130 -2.122 -38.221 1.00 42.41 103 GLU A CA 1
ATOM 828 C C . GLU A 1 103 ? 20.203 -3.594 -38.683 1.00 42.41 103 GLU A C 1
ATOM 830 O O . GLU A 1 103 ? 19.419 -4.025 -39.523 1.00 42.41 103 GLU A O 1
ATOM 835 N N . GLU A 1 104 ? 21.256 -4.310 -38.261 1.00 49.34 104 GLU A N 1
ATOM 836 C CA . GLU A 1 104 ? 21.589 -5.688 -38.636 1.00 49.34 104 GLU A CA 1
ATOM 837 C C . GLU A 1 104 ? 20.527 -6.576 -38.034 1.00 49.34 104 GLU A C 1
ATOM 839 O O . GLU A 1 104 ? 20.624 -7.010 -36.890 1.00 49.34 104 GLU A O 1
ATOM 844 N N . SER A 1 105 ? 19.425 -6.680 -38.779 1.00 53.81 105 SER A N 1
ATOM 845 C CA . SER A 1 105 ? 18.746 -7.930 -39.089 1.00 53.81 105 SER A CA 1
ATOM 846 C C . SER A 1 105 ? 18.772 -8.945 -37.945 1.00 53.81 105 SER A C 1
ATOM 848 O O . SER A 1 105 ? 19.111 -10.111 -38.123 1.00 53.81 105 SER A O 1
ATOM 850 N N . LEU A 1 106 ? 18.342 -8.526 -36.751 1.00 58.03 106 LEU A N 1
ATOM 851 C CA . LEU A 1 106 ? 17.970 -9.448 -35.685 1.00 58.03 106 LEU A CA 1
ATOM 852 C C . LEU A 1 106 ? 16.662 -10.111 -36.111 1.00 58.03 106 LEU A C 1
ATOM 854 O O . LEU A 1 106 ? 15.573 -9.708 -35.707 1.00 58.03 106 LEU A O 1
ATOM 858 N N . GLY A 1 107 ? 16.773 -11.077 -37.009 1.00 72.06 107 GLY A N 1
ATOM 859 C CA . GLY A 1 107 ? 15.663 -11.828 -37.547 1.00 72.06 107 GLY A CA 1
ATOM 860 C C . GLY A 1 107 ? 16.125 -13.159 -38.102 1.00 72.06 107 GLY A C 1
ATOM 861 O O . GLY A 1 107 ? 17.245 -13.293 -38.592 1.00 72.06 107 GLY A O 1
ATOM 862 N N . VAL A 1 108 ? 15.261 -14.160 -37.998 1.00 83.88 108 VAL A N 1
ATOM 863 C CA . VAL A 1 108 ? 15.482 -15.474 -38.604 1.00 83.88 108 VAL A CA 1
ATOM 864 C C . VAL A 1 108 ? 14.684 -15.599 -39.894 1.00 83.88 108 VAL A C 1
ATOM 866 O O . VAL A 1 108 ? 13.696 -14.889 -40.075 1.00 83.88 108 VAL A O 1
ATOM 869 N N . ILE A 1 109 ? 15.102 -16.505 -40.778 1.00 83.56 109 ILE A N 1
ATOM 870 C CA . ILE A 1 109 ? 14.349 -16.849 -41.992 1.00 83.56 109 ILE A CA 1
ATOM 871 C C . ILE A 1 109 ? 12.928 -17.251 -41.592 1.00 83.56 109 ILE A C 1
ATOM 873 O O . ILE A 1 109 ? 12.735 -18.005 -40.633 1.00 83.56 109 ILE A O 1
ATOM 877 N N . ALA A 1 110 ? 11.939 -16.715 -42.301 1.00 85.62 110 ALA A N 1
ATOM 878 C CA . ALA A 1 110 ? 10.539 -16.959 -42.018 1.00 85.62 110 ALA A CA 1
ATOM 879 C C . ALA A 1 110 ? 10.183 -18.431 -42.289 1.00 85.62 110 ALA A C 1
ATOM 881 O O . ALA A 1 110 ? 10.257 -18.905 -43.420 1.00 85.62 110 ALA A O 1
ATOM 882 N N . ASP A 1 111 ? 9.769 -19.153 -41.246 1.00 84.31 111 ASP A N 1
ATOM 883 C CA . ASP A 1 111 ? 9.233 -20.510 -41.367 1.00 84.31 111 ASP A CA 1
ATOM 884 C C . ASP A 1 111 ? 7.701 -20.463 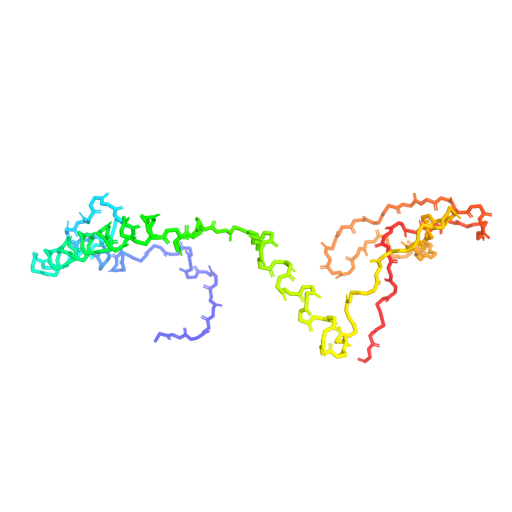-41.441 1.00 84.31 111 ASP A C 1
ATOM 886 O O . ASP A 1 111 ? 7.014 -20.116 -40.475 1.00 84.31 111 ASP A O 1
ATOM 890 N N . GLU A 1 112 ? 7.142 -20.867 -42.583 1.00 80.38 112 GLU A N 1
ATOM 891 C CA . GLU A 1 112 ? 5.695 -20.916 -42.794 1.00 80.38 112 GLU A CA 1
ATOM 892 C C . GLU A 1 112 ? 4.962 -21.831 -41.799 1.00 80.38 112 GLU A C 1
ATOM 894 O O . GLU A 1 112 ? 3.765 -21.633 -41.555 1.00 80.38 112 GLU A O 1
ATOM 899 N N . ASN A 1 113 ? 5.666 -22.790 -41.189 1.00 80.06 113 ASN A N 1
ATOM 900 C CA . ASN A 1 113 ? 5.112 -23.708 -40.202 1.00 80.06 113 ASN A CA 1
ATOM 901 C C . ASN A 1 113 ? 5.033 -23.097 -38.793 1.00 80.06 113 ASN A C 1
ATOM 903 O O . ASN A 1 113 ? 4.241 -23.572 -37.975 1.00 80.06 113 ASN A O 1
ATOM 907 N N . GLN A 1 114 ? 5.806 -22.043 -38.498 1.00 80.56 114 GLN A N 1
ATOM 908 C CA . GLN A 1 114 ? 5.866 -21.414 -37.176 1.00 80.56 114 GLN A CA 1
ATOM 909 C C . GLN A 1 114 ? 5.800 -19.880 -37.258 1.00 80.56 114 GLN A C 1
ATOM 911 O O . GLN A 1 114 ? 6.774 -19.165 -37.042 1.00 80.56 114 GLN A O 1
ATOM 916 N N . LYS A 1 115 ? 4.585 -19.362 -37.471 1.00 85.38 115 LYS A N 1
ATOM 917 C CA . LYS A 1 115 ? 4.308 -17.914 -37.579 1.00 85.38 115 LYS A CA 1
ATOM 918 C C . LYS A 1 115 ? 4.076 -17.206 -36.238 1.00 85.38 115 LYS A C 1
ATOM 920 O O . LYS A 1 115 ? 3.756 -16.021 -36.215 1.00 85.38 115 LYS A O 1
ATOM 925 N N . ILE A 1 116 ? 4.150 -17.940 -35.128 1.00 88.12 116 ILE A N 1
ATOM 926 C CA . ILE A 1 116 ? 3.795 -17.468 -33.783 1.00 88.12 116 ILE A CA 1
ATOM 927 C C . ILE A 1 116 ? 4.919 -17.825 -32.809 1.00 88.12 116 ILE A C 1
ATOM 929 O O . ILE A 1 116 ? 5.470 -18.930 -32.846 1.00 88.12 116 ILE A O 1
ATOM 933 N N . CYS A 1 117 ? 5.234 -16.906 -31.898 1.00 86.56 117 CYS A N 1
ATOM 934 C CA . CYS A 1 117 ? 6.227 -17.125 -30.858 1.00 86.56 117 CYS A CA 1
ATOM 935 C C . CYS A 1 117 ? 5.759 -18.172 -29.833 1.00 86.56 117 CYS A C 1
ATOM 937 O O . CYS A 1 117 ? 4.706 -18.031 -29.213 1.00 86.56 117 CYS A O 1
ATOM 939 N N . ALA A 1 118 ? 6.587 -19.190 -29.581 1.00 84.12 118 ALA A N 1
ATOM 940 C CA . ALA A 1 118 ? 6.292 -20.249 -28.611 1.00 84.12 118 ALA A CA 1
ATOM 941 C C . ALA A 1 118 ? 6.287 -19.774 -27.140 1.00 84.12 118 ALA A C 1
ATOM 943 O O . ALA A 1 118 ? 5.800 -20.495 -26.272 1.00 84.12 118 ALA A O 1
ATOM 944 N N . LEU A 1 119 ? 6.830 -18.583 -26.850 1.00 85.56 119 LEU A N 1
ATOM 945 C CA . LEU A 1 119 ? 6.909 -18.022 -25.495 1.00 85.56 119 LEU A CA 1
ATOM 946 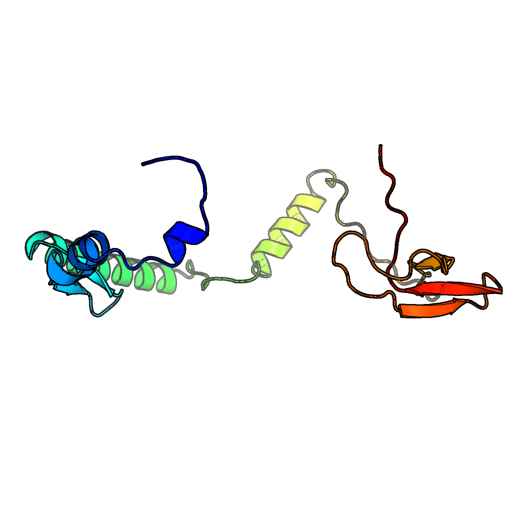C C . LEU A 1 119 ? 5.757 -17.061 -25.181 1.00 85.56 119 LEU A C 1
ATOM 948 O O . LEU A 1 119 ? 5.125 -17.195 -24.135 1.00 85.56 119 LEU A O 1
ATOM 952 N N . CYS A 1 120 ? 5.495 -16.086 -26.058 1.00 85.62 120 CYS A N 1
ATOM 953 C CA . CYS A 1 120 ? 4.465 -15.066 -25.829 1.00 85.62 120 CYS A CA 1
ATOM 954 C C . CYS A 1 120 ? 3.160 -15.309 -26.600 1.00 85.62 120 CYS A C 1
ATOM 956 O O . CYS A 1 120 ? 2.140 -14.728 -26.240 1.00 85.62 120 CYS A O 1
ATOM 958 N N . GLY A 1 121 ? 3.156 -16.166 -27.626 1.00 83.81 121 GLY A N 1
ATOM 959 C CA . GLY A 1 121 ? 1.969 -16.435 -28.442 1.00 83.81 121 GLY A CA 1
ATOM 960 C C . GLY A 1 121 ? 1.595 -15.314 -29.418 1.00 83.81 121 GLY A C 1
ATOM 961 O O . GLY A 1 121 ? 0.522 -15.372 -30.015 1.00 83.81 121 GLY A O 1
ATOM 962 N N . GLU A 1 122 ? 2.448 -14.303 -29.588 1.00 88.38 122 GLU A N 1
ATOM 963 C CA . GLU A 1 122 ? 2.245 -13.225 -30.561 1.00 88.38 122 GLU A CA 1
ATOM 964 C C . GLU A 1 122 ? 2.745 -13.646 -31.957 1.00 88.38 122 GLU A C 1
ATOM 966 O O . GLU A 1 122 ? 3.730 -14.392 -32.053 1.00 88.38 122 GLU A O 1
ATOM 971 N N . PRO A 1 123 ? 2.063 -13.226 -33.042 1.00 88.12 123 PRO A N 1
ATOM 972 C CA . PRO A 1 123 ? 2.510 -13.490 -34.406 1.00 88.12 123 PRO A CA 1
ATOM 973 C C . PRO A 1 123 ? 3.785 -12.700 -34.729 1.00 88.12 123 PRO A C 1
ATOM 975 O O . PRO A 1 123 ? 3.950 -11.573 -34.263 1.00 88.12 123 PRO A O 1
ATOM 978 N N . PHE A 1 124 ? 4.670 -13.279 -35.539 1.00 88.75 124 PHE A N 1
ATOM 979 C CA . PHE A 1 124 ? 5.868 -12.585 -36.012 1.00 88.75 124 PHE A CA 1
ATOM 980 C C . PHE A 1 124 ? 5.540 -11.581 -37.127 1.00 88.75 124 PHE A C 1
ATOM 982 O O . PHE A 1 124 ? 4.638 -11.813 -37.931 1.00 88.75 124 PHE A O 1
ATOM 989 N N . GLU A 1 125 ? 6.296 -10.482 -37.176 1.00 87.50 125 GLU A N 1
ATOM 990 C CA . GLU A 1 125 ? 6.268 -9.502 -38.267 1.00 87.50 125 GLU A CA 1
ATOM 991 C C . GLU A 1 125 ? 7.297 -9.904 -39.332 1.00 87.50 125 GLU A C 1
ATOM 993 O O . GLU A 1 125 ? 8.469 -10.109 -39.011 1.00 87.50 125 GLU A O 1
ATOM 998 N N . ASP A 1 126 ? 6.867 -10.057 -40.582 1.00 88.25 126 ASP A N 1
ATOM 999 C CA . ASP A 1 126 ? 7.687 -10.459 -41.722 1.00 88.25 126 ASP A CA 1
ATOM 1000 C C . ASP A 1 126 ? 8.226 -9.250 -42.507 1.00 88.25 126 ASP A C 1
ATOM 1002 O O . ASP A 1 126 ? 7.526 -8.272 -42.763 1.00 88.25 126 ASP A O 1
ATOM 1006 N N . PHE A 1 127 ? 9.497 -9.312 -42.905 1.00 87.62 127 PHE A N 1
ATOM 1007 C CA . PHE A 1 127 ? 10.137 -8.332 -43.779 1.00 87.62 127 PHE A CA 1
ATOM 1008 C C . PHE A 1 127 ? 11.035 -9.035 -44.799 1.00 87.62 127 PHE A C 1
ATOM 1010 O O . PHE A 1 127 ? 11.666 -10.044 -44.493 1.00 87.62 127 PHE A O 1
ATOM 1017 N N . PHE A 1 128 ? 11.093 -8.510 -46.021 1.00 87.50 128 PHE A N 1
ATOM 1018 C CA . PHE A 1 128 ? 12.007 -9.014 -47.045 1.00 87.50 128 PHE A CA 1
ATOM 1019 C C . PHE A 1 128 ? 13.398 -8.405 -46.839 1.00 87.50 128 PHE A C 1
ATOM 1021 O O . PHE A 1 128 ? 13.516 -7.184 -46.706 1.00 87.50 128 PHE A O 1
ATOM 1028 N N . SER A 1 129 ? 14.434 -9.244 -46.784 1.00 83.94 129 SER A N 1
ATOM 1029 C CA . SER A 1 129 ? 15.823 -8.800 -46.656 1.00 83.94 129 SER A CA 1
ATOM 1030 C C . SER A 1 129 ? 16.539 -8.921 -47.995 1.00 83.94 129 SER A C 1
ATOM 1032 O O . SER A 1 129 ? 16.844 -10.029 -48.428 1.00 83.94 129 SER A O 1
ATOM 1034 N N . ASP A 1 130 ? 16.874 -7.785 -48.612 1.00 81.88 130 ASP A N 1
ATOM 1035 C CA . ASP A 1 130 ? 17.633 -7.744 -49.872 1.00 81.88 130 ASP A CA 1
ATOM 1036 C C . ASP A 1 130 ? 19.033 -8.386 -49.745 1.00 81.88 130 ASP A C 1
ATOM 1038 O O . ASP A 1 130 ? 19.630 -8.783 -50.741 1.00 81.88 130 ASP A O 1
ATOM 1042 N N . GLU A 1 131 ? 19.572 -8.501 -48.525 1.00 84.44 131 GLU A N 1
ATOM 1043 C CA . GLU A 1 131 ? 20.880 -9.122 -48.266 1.00 84.44 131 GLU A CA 1
ATOM 1044 C C . GLU A 1 131 ? 20.832 -10.656 -48.314 1.00 84.44 131 GLU A C 1
ATOM 1046 O O . GLU A 1 131 ? 21.799 -11.291 -48.735 1.00 84.44 131 GLU A O 1
ATOM 1051 N N . VAL A 1 132 ? 19.716 -11.248 -47.873 1.00 80.75 132 VAL A N 1
ATOM 1052 C CA . VAL A 1 132 ? 19.499 -12.708 -47.840 1.00 80.75 132 VAL A CA 1
ATOM 1053 C C . VAL A 1 132 ? 18.662 -13.170 -49.043 1.00 80.75 132 VAL A C 1
ATOM 1055 O O . VAL A 1 132 ? 18.619 -14.364 -49.324 1.00 80.75 132 VAL A O 1
ATOM 1058 N N . ASP A 1 133 ? 18.053 -12.226 -49.774 1.00 85.19 133 ASP A N 1
ATOM 1059 C CA . ASP A 1 133 ? 17.093 -12.450 -50.866 1.00 85.19 133 ASP A CA 1
ATOM 1060 C C . ASP A 1 133 ? 15.915 -13.338 -50.425 1.00 85.19 133 ASP A C 1
ATOM 1062 O O . ASP A 1 133 ? 15.418 -14.177 -51.175 1.00 85.19 133 ASP A O 1
ATOM 1066 N N . ASP A 1 134 ? 15.492 -13.181 -49.165 1.00 87.38 134 ASP A N 1
ATOM 1067 C CA . ASP A 1 134 ? 14.486 -14.040 -48.542 1.00 87.38 134 ASP A CA 1
ATOM 1068 C C . ASP A 1 134 ? 13.632 -13.297 -47.499 1.00 87.38 134 ASP A C 1
ATOM 1070 O O . ASP A 1 134 ? 13.968 -12.197 -47.037 1.00 87.38 134 ASP A O 1
ATOM 1074 N N . TRP A 1 135 ? 12.504 -13.906 -47.124 1.00 89.94 135 TRP A N 1
ATOM 1075 C CA . TRP A 1 135 ? 11.617 -13.384 -46.079 1.00 89.94 135 TRP A CA 1
ATOM 1076 C C . TRP A 1 135 ? 12.150 -13.723 -44.686 1.00 89.94 135 TRP A C 1
ATOM 1078 O O . TRP A 1 135 ? 12.478 -14.869 -44.385 1.00 89.94 135 TRP A O 1
ATOM 1088 N N . MET A 1 136 ? 12.187 -12.725 -43.806 1.00 89.75 136 MET A N 1
ATOM 1089 C CA . MET A 1 136 ? 12.753 -12.803 -42.460 1.00 89.75 136 MET A CA 1
ATOM 1090 C C . MET A 1 136 ? 11.733 -12.319 -41.419 1.00 89.75 136 MET A C 1
ATOM 1092 O O . MET A 1 136 ? 10.944 -11.418 -41.689 1.00 89.75 136 MET A O 1
ATOM 1096 N N . TYR A 1 137 ? 11.757 -12.867 -40.204 1.00 90.00 137 TYR A N 1
ATOM 1097 C CA . TYR A 1 137 ? 10.943 -12.390 -39.080 1.00 90.00 137 TYR A CA 1
ATOM 1098 C C . TYR A 1 137 ? 11.684 -11.331 -38.258 1.00 90.00 137 TYR A C 1
ATOM 1100 O O . TYR A 1 137 ? 12.753 -11.606 -37.713 1.00 90.00 137 TYR A O 1
ATOM 1108 N N . LYS A 1 138 ? 11.120 -10.131 -38.098 1.00 86.94 138 LYS A N 1
ATOM 1109 C CA . LYS A 1 138 ? 11.751 -9.029 -37.355 1.00 86.94 138 LYS A CA 1
ATOM 1110 C C . LYS A 1 138 ? 11.790 -9.313 -35.849 1.00 86.94 138 LYS A C 1
ATOM 1112 O O . LYS A 1 138 ? 10.806 -9.754 -35.262 1.00 86.94 138 LYS A O 1
ATOM 1117 N N . GLY A 1 139 ? 12.930 -9.045 -35.212 1.00 82.44 139 GLY A N 1
ATOM 1118 C CA . GLY A 1 139 ? 13.113 -9.170 -33.761 1.00 82.44 139 GLY A CA 1
ATOM 1119 C C . GLY A 1 139 ? 13.045 -10.607 -33.235 1.00 82.44 139 GLY A C 1
ATOM 1120 O O . GLY A 1 139 ? 12.648 -10.815 -32.089 1.00 82.44 139 GLY A O 1
ATOM 1121 N N . SER A 1 140 ? 13.387 -11.599 -34.060 1.00 82.31 140 SER A N 1
ATOM 1122 C CA . SER A 1 140 ? 13.206 -13.024 -33.757 1.00 82.31 140 SER A CA 1
ATOM 1123 C C . SER A 1 140 ? 14.535 -13.786 -33.684 1.00 82.31 140 SER A C 1
ATOM 1125 O O . SER A 1 140 ? 15.521 -13.410 -34.316 1.00 82.31 140 SER A O 1
ATOM 1127 N N . VAL A 1 141 ? 14.566 -14.862 -32.888 1.00 84.56 141 VAL A N 1
ATOM 1128 C CA . VAL A 1 141 ? 15.742 -15.728 -32.692 1.00 84.56 141 VAL A CA 1
ATOM 1129 C C . VAL A 1 141 ? 15.325 -17.193 -32.558 1.00 84.56 141 VAL A C 1
ATOM 1131 O O . VAL A 1 141 ? 14.242 -17.494 -32.051 1.00 84.56 141 VAL A O 1
ATOM 1134 N N . TYR A 1 142 ? 16.200 -18.116 -32.966 1.00 84.19 142 TYR A N 1
ATOM 1135 C CA . TYR A 1 142 ? 15.982 -19.547 -32.758 1.00 84.19 142 TYR A CA 1
ATOM 1136 C C . TYR A 1 142 ? 16.086 -19.907 -31.275 1.00 84.19 142 TYR A C 1
ATOM 1138 O O . TYR A 1 142 ? 17.051 -19.560 -30.591 1.00 84.19 142 TYR A O 1
ATOM 1146 N N . LEU A 1 143 ? 15.099 -20.649 -30.778 1.00 80.56 143 LEU A N 1
ATOM 1147 C CA . LEU A 1 143 ? 15.129 -21.197 -29.430 1.00 80.56 143 LEU A CA 1
ATOM 1148 C C . LEU A 1 143 ? 15.916 -22.512 -29.447 1.00 80.56 143 LEU A C 1
ATOM 1150 O O . LEU A 1 143 ? 15.390 -23.555 -29.828 1.00 80.56 143 LEU A O 1
ATOM 1154 N N . ASN A 1 144 ? 17.181 -22.467 -29.028 1.00 73.19 144 ASN A N 1
ATOM 1155 C CA . ASN A 1 144 ? 17.978 -23.676 -28.819 1.00 73.19 144 ASN A CA 1
ATOM 1156 C C . ASN A 1 144 ? 17.513 -24.363 -27.528 1.00 73.19 144 ASN A C 1
ATOM 1158 O O . ASN A 1 144 ? 17.900 -23.966 -26.429 1.00 73.19 144 ASN A O 1
ATOM 1162 N N . ALA A 1 145 ? 16.664 -25.381 -27.660 1.00 60.44 145 ALA A N 1
ATOM 1163 C CA . ALA A 1 145 ? 16.356 -26.287 -26.563 1.00 60.44 145 ALA A CA 1
ATOM 1164 C C . ALA A 1 145 ? 17.540 -27.249 -26.385 1.00 60.44 145 ALA A C 1
ATOM 1166 O O . ALA A 1 145 ? 17.885 -27.979 -27.313 1.00 60.44 145 ALA A O 1
ATOM 1167 N N . ASN A 1 146 ? 18.173 -27.205 -25.214 1.00 41.78 146 ASN A N 1
ATOM 1168 C CA . ASN A 1 146 ? 19.209 -28.150 -24.798 1.00 41.78 146 ASN A CA 1
ATOM 1169 C C . ASN A 1 146 ? 18.582 -29.253 -23.940 1.00 41.78 146 ASN A C 1
ATOM 1171 O O . ASN A 1 146 ? 17.698 -28.901 -23.122 1.00 41.78 146 ASN A O 1
#

Organism: Cephalotus follicularis (NCBI:txid3775)

Secondary structure (DSSP, 8-state):
--S---HHHHTS--HHHHHHHHTS--EE-TTT--EESSHHHHHHHHHHHHHHHHHHHHHHHTT------SS--HHHHHHHHHHHHHTT--SS--------S-----EEEP-TT--B-TTT-PBPPEEEETTTTEEEEET-------

pLDDT: mean 76.76, std 17.23, range [33.78, 96.12]

Sequence (146 aa):
IGIEFDAAKLKVRHESLINALYTDLPRQCASCALRFKTQEEHSKHMDWHVARNRMIRNQKKQGQIMPRNWFASTSMWLIGAEALATEGVPMFFTNEKEEAAVEESLGVIADENQKICALCGEPFEDFFSDEVDDWMYKGSVYLNAN

Foldseek 3Di:
DDPDDDPVVVVDDDVVVVCVQDVQFPDADPPPRDTHNDPVVVVVVVVVVVVVVVVVVVCVVVVNDDDPDPDDDPVRVVVVVVVCVVPPHPPDDDDDDDDPDDVPDLWDADDPVDQADPPPRHGFDWDQDPVVNGITTPNDDDDDDD

Radius of gyration: 28.16 Å; chains: 1; bounding box: 56×47×72 Å

InterPro domains:
  IPR013087 Zinc finger C2H2-type [PS00028] (29-49)
  IPR045154 Protein PCF11-like [PTHR15921] (1-145)
  IPR057242 PCFS4-like, zinc finger domain [PF23228] (104-145)